Protein AF-A0A931NF33-F1 (afdb_monomer_lite)

InterPro domains:
  IPR025282 Domain of unknown function DUF4214 [PF13946] (13-53)

Secondary structure (DSSP, 8-state):
--HHHHHHHHHHHHH-TT--HHHHHHHHHHHHTSS---HHHHHHHHHHHHTTSS-HHHHHHHHHTSHHHHHHTTHHHHHHH-PPP---

Sequence (88 aa):
MALPDLMSLALDTRLGPGYSRSAEVDLLFRNLVGRAPDSQELAYWVGTLERGEFTAISLAQMATDLELNALNINLIGLAQDGLPYLPV

Foldseek 3Di:
DDLLVVLVVVCCVVQNPPHAQLVLQQVLCCVQVVHGDDPVSSCVSSVCCVVPVDPSSRVVVVSVPDCSVCVVVVVVCCVVPNDDDDDD

Structure (mmCIF, N/CA/C/O backbone):
data_AF-A0A931NF33-F1
#
_entry.id   AF-A0A931NF33-F1
#
loop_
_atom_site.group_PDB
_atom_site.id
_atom_site.type_symbol
_atom_site.label_atom_id
_atom_site.label_alt_id
_atom_site.label_comp_id
_atom_site.label_a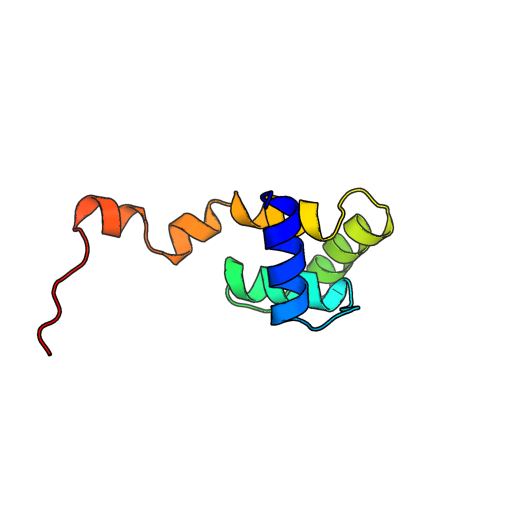sym_id
_atom_site.label_entity_id
_atom_site.label_seq_id
_atom_site.pdbx_PDB_ins_code
_atom_site.Cartn_x
_atom_site.Cartn_y
_atom_site.Cartn_z
_atom_site.occupancy
_atom_site.B_iso_or_equiv
_atom_site.auth_seq_id
_atom_site.auth_comp_id
_atom_site.auth_asym_id
_atom_site.auth_atom_id
_atom_site.pdbx_PDB_model_num
ATOM 1 N N . MET A 1 1 ? 16.195 -8.397 13.498 1.00 72.19 1 MET A N 1
ATOM 2 C CA . MET A 1 1 ? 15.465 -8.221 12.229 1.00 72.19 1 MET A CA 1
ATOM 3 C C . MET A 1 1 ? 15.062 -6.762 12.147 1.00 72.19 1 MET A C 1
ATOM 5 O O . MET A 1 1 ? 14.524 -6.267 13.132 1.00 72.19 1 MET A O 1
ATOM 9 N N . ALA A 1 2 ? 15.418 -6.062 11.072 1.00 91.69 2 ALA A N 1
ATOM 10 C CA . ALA A 1 2 ? 15.090 -4.647 10.906 1.00 91.69 2 ALA A CA 1
ATOM 11 C C . ALA A 1 2 ? 13.710 -4.475 10.242 1.00 91.69 2 ALA A C 1
ATOM 13 O O . ALA A 1 2 ? 13.185 -5.412 9.642 1.00 91.69 2 ALA A O 1
ATOM 14 N N . LEU A 1 3 ? 13.122 -3.275 10.333 1.00 89.00 3 LEU A N 1
ATOM 15 C CA . LEU A 1 3 ? 11.823 -2.969 9.715 1.00 89.00 3 LEU A CA 1
ATOM 16 C C . LEU A 1 3 ? 11.781 -3.261 8.196 1.00 89.00 3 LEU A C 1
ATOM 18 O O . LEU A 1 3 ? 10.801 -3.859 7.755 1.00 89.00 3 LEU A O 1
ATOM 22 N N . PRO A 1 4 ? 12.811 -2.921 7.390 1.00 93.62 4 PRO A N 1
ATOM 23 C CA . PRO A 1 4 ? 12.837 -3.284 5.971 1.00 93.62 4 PRO A CA 1
ATOM 24 C C . PRO A 1 4 ? 12.765 -4.798 5.720 1.00 93.62 4 PRO A C 1
ATOM 26 O O . PRO A 1 4 ? 12.058 -5.226 4.811 1.00 93.62 4 PRO A O 1
ATOM 29 N N . ASP A 1 5 ? 13.433 -5.610 6.549 1.00 95.44 5 ASP A N 1
ATOM 30 C CA . ASP A 1 5 ? 13.431 -7.074 6.413 1.00 95.44 5 ASP A CA 1
ATOM 31 C C . ASP A 1 5 ? 12.033 -7.649 6.674 1.00 95.44 5 ASP A C 1
ATOM 33 O O . ASP A 1 5 ? 11.569 -8.533 5.956 1.00 95.44 5 ASP A O 1
ATOM 37 N N . LEU A 1 6 ? 11.344 -7.121 7.693 1.00 94.75 6 LEU A N 1
ATOM 38 C CA . LEU A 1 6 ? 9.965 -7.497 8.010 1.00 94.75 6 LEU A CA 1
ATOM 39 C C . LEU A 1 6 ? 9.004 -7.115 6.886 1.00 94.75 6 LEU A C 1
ATOM 41 O O . LEU A 1 6 ? 8.119 -7.899 6.553 1.00 94.75 6 LEU A O 1
ATOM 45 N N . MET A 1 7 ? 9.185 -5.934 6.293 1.00 95.31 7 MET A N 1
ATOM 46 C CA . MET A 1 7 ? 8.354 -5.483 5.179 1.00 95.31 7 MET A CA 1
ATOM 47 C C . MET A 1 7 ? 8.560 -6.367 3.945 1.00 95.31 7 MET A C 1
ATOM 49 O O . MET A 1 7 ? 7.587 -6.796 3.331 1.00 95.31 7 MET A O 1
ATOM 53 N N . SER A 1 8 ? 9.815 -6.706 3.629 1.00 95.81 8 SER A N 1
ATOM 54 C CA . SER A 1 8 ? 10.135 -7.636 2.542 1.00 95.81 8 SER A CA 1
ATOM 55 C C . SER A 1 8 ? 9.475 -8.991 2.771 1.00 95.81 8 SER A C 1
ATOM 57 O O . SER A 1 8 ? 8.790 -9.499 1.888 1.00 95.81 8 SER A O 1
ATOM 59 N N . LEU A 1 9 ? 9.613 -9.542 3.981 1.00 96.75 9 LEU A N 1
ATOM 60 C CA . LEU A 1 9 ? 8.993 -10.812 4.347 1.00 96.75 9 LEU A CA 1
ATOM 61 C C . LEU A 1 9 ? 7.464 -10.759 4.230 1.00 96.75 9 LEU A C 1
ATOM 63 O O . LEU A 1 9 ? 6.855 -11.710 3.742 1.00 96.75 9 LEU A O 1
ATOM 67 N N . ALA A 1 10 ? 6.835 -9.669 4.670 1.00 96.19 10 ALA A N 1
ATOM 68 C CA . ALA A 1 10 ? 5.389 -9.499 4.596 1.00 96.19 10 ALA A CA 1
ATOM 69 C C . ALA A 1 10 ? 4.890 -9.455 3.144 1.00 96.19 10 ALA A C 1
ATOM 71 O O . ALA A 1 10 ? 3.913 -10.134 2.820 1.00 96.19 10 ALA A O 1
ATOM 72 N N . LEU A 1 11 ? 5.570 -8.708 2.269 1.00 97.75 11 LEU A N 1
ATOM 73 C CA . LEU A 1 11 ? 5.222 -8.616 0.849 1.00 97.75 11 LEU A CA 1
ATOM 74 C C . LEU A 1 11 ? 5.393 -9.966 0.146 1.00 97.75 11 LEU A C 1
ATOM 76 O O . LEU A 1 11 ? 4.444 -10.437 -0.480 1.00 97.75 11 LEU A O 1
ATOM 80 N N . ASP A 1 12 ? 6.528 -10.642 0.336 1.00 97.88 12 ASP A N 1
ATOM 81 C CA . ASP A 1 12 ? 6.767 -11.973 -0.236 1.00 97.88 12 ASP A CA 1
ATOM 82 C C . ASP A 1 12 ? 5.754 -13.008 0.271 1.00 97.88 12 ASP A C 1
ATOM 84 O O . ASP A 1 12 ? 5.257 -13.830 -0.497 1.00 97.88 12 ASP A O 1
ATOM 88 N N . THR A 1 13 ? 5.394 -12.956 1.556 1.00 98.19 13 THR A N 1
ATOM 89 C CA . THR A 1 13 ? 4.390 -13.861 2.138 1.00 98.19 13 THR A CA 1
ATOM 90 C C . THR A 1 13 ? 3.002 -13.598 1.558 1.00 98.19 13 THR A C 1
ATOM 92 O O . THR A 1 13 ? 2.240 -14.531 1.304 1.00 98.19 13 THR A O 1
ATOM 95 N N . ARG A 1 14 ? 2.643 -12.324 1.360 1.00 97.94 14 ARG A N 1
ATOM 96 C CA . ARG A 1 14 ? 1.292 -11.934 0.950 1.00 97.94 14 ARG A CA 1
ATOM 97 C C . ARG A 1 14 ? 1.061 -12.039 -0.555 1.00 97.94 14 ARG A C 1
ATOM 99 O O . ARG A 1 14 ? -0.073 -12.320 -0.956 1.00 97.94 14 ARG A O 1
ATOM 106 N N . LEU A 1 15 ? 2.082 -11.759 -1.360 1.00 98.19 15 LEU A N 1
ATOM 107 C CA . LEU A 1 15 ? 2.005 -11.679 -2.822 1.00 98.19 15 LEU A CA 1
ATOM 108 C C . LEU A 1 15 ? 2.741 -12.821 -3.532 1.00 98.19 15 LEU A C 1
ATOM 110 O O . LEU A 1 15 ? 2.505 -13.043 -4.719 1.00 98.19 15 LEU A O 1
ATOM 114 N N . GLY A 1 16 ? 3.578 -13.567 -2.812 1.00 98.06 16 GLY A N 1
ATOM 115 C CA . GLY A 1 16 ? 4.490 -14.557 -3.374 1.00 98.06 16 GLY A CA 1
ATOM 116 C C . GLY A 1 16 ? 5.815 -13.930 -3.831 1.00 98.06 16 GLY A C 1
ATOM 117 O O . GLY A 1 16 ? 5.862 -12.741 -4.154 1.00 98.06 16 GLY A O 1
ATOM 118 N N . PRO A 1 17 ? 6.904 -14.718 -3.888 1.00 94.81 17 PRO A N 1
ATOM 119 C CA . PRO A 1 17 ? 8.206 -14.223 -4.323 1.00 94.81 17 PRO A CA 1
ATOM 120 C C . PRO A 1 17 ? 8.160 -13.770 -5.788 1.00 94.81 17 PRO A C 1
ATOM 122 O O . PRO A 1 17 ? 7.610 -14.462 -6.646 1.00 94.81 17 PRO A O 1
ATOM 125 N N . GLY A 1 18 ? 8.778 -12.624 -6.086 1.00 94.88 18 GLY A N 1
ATOM 126 C CA . GLY A 1 18 ? 8.829 -12.075 -7.448 1.00 94.88 18 GLY A CA 1
ATOM 127 C C . GLY A 1 18 ? 7.518 -11.440 -7.925 1.00 94.88 18 GLY A C 1
ATOM 128 O O . GLY A 1 18 ? 7.277 -11.375 -9.132 1.00 94.88 18 GLY A O 1
ATOM 129 N N . TYR A 1 19 ? 6.670 -10.988 -6.996 1.00 98.19 19 TYR A N 1
ATOM 130 C CA . TYR A 1 19 ? 5.441 -10.259 -7.302 1.00 98.19 19 TYR A CA 1
ATOM 131 C C . TYR A 1 19 ? 5.681 -9.054 -8.228 1.00 98.19 19 TYR A C 1
ATOM 133 O O . TYR A 1 19 ? 6.751 -8.441 -8.251 1.00 98.19 19 TYR A O 1
ATOM 141 N N . SER A 1 20 ? 4.660 -8.689 -9.008 1.00 98.50 20 SER A N 1
ATOM 142 C CA . SER A 1 20 ? 4.736 -7.518 -9.881 1.00 98.50 20 SER A CA 1
ATOM 143 C C . SER A 1 20 ? 4.527 -6.220 -9.100 1.00 98.50 20 SER A C 1
ATOM 145 O O . SER A 1 20 ? 3.774 -6.169 -8.129 1.00 98.50 20 SER A O 1
ATOM 147 N N . ARG A 1 21 ? 5.097 -5.120 -9.603 1.00 98.44 21 ARG A N 1
ATOM 148 C CA . ARG A 1 21 ? 4.840 -3.760 -9.089 1.00 98.44 21 ARG A CA 1
ATOM 149 C C . ARG A 1 21 ? 3.343 -3.440 -9.039 1.00 98.44 21 ARG A C 1
ATOM 151 O O . ARG A 1 21 ? 2.864 -2.835 -8.091 1.00 98.44 21 ARG A O 1
ATOM 158 N N . SER A 1 22 ? 2.592 -3.890 -10.046 1.00 98.56 22 SER A N 1
ATOM 159 C CA . SER A 1 22 ? 1.139 -3.730 -10.074 1.00 98.56 22 SER A CA 1
ATOM 160 C C . SER A 1 22 ? 0.438 -4.484 -8.944 1.00 98.56 22 SER A C 1
ATOM 162 O O . SER A 1 22 ? -0.487 -3.933 -8.364 1.00 98.56 22 SER A O 1
ATOM 164 N N . ALA A 1 23 ? 0.883 -5.697 -8.595 1.00 98.75 23 ALA A N 1
ATOM 165 C CA . ALA A 1 23 ? 0.306 -6.479 -7.502 1.00 98.75 23 ALA A CA 1
ATOM 166 C C . ALA A 1 23 ? 0.548 -5.825 -6.134 1.00 98.75 23 ALA A C 1
ATOM 168 O O . ALA A 1 23 ? -0.325 -5.853 -5.270 1.00 98.75 23 ALA A O 1
ATOM 169 N N . GLU A 1 24 ? 1.707 -5.196 -5.949 1.00 98.62 24 GLU A N 1
ATOM 170 C CA . GLU A 1 24 ? 1.997 -4.414 -4.749 1.00 98.62 24 GLU A CA 1
ATOM 171 C C . GLU A 1 24 ? 1.087 -3.189 -4.625 1.00 98.62 24 GLU A C 1
ATOM 173 O O . GLU A 1 24 ? 0.429 -3.018 -3.600 1.00 98.62 24 GLU A O 1
ATOM 178 N N . VAL A 1 25 ? 0.986 -2.367 -5.676 1.00 98.69 25 VAL A N 1
ATOM 179 C CA . VAL A 1 25 ? 0.102 -1.189 -5.673 1.00 98.69 25 VAL A CA 1
ATOM 180 C C . VAL A 1 25 ? -1.354 -1.603 -5.430 1.00 98.69 25 VAL A C 1
ATOM 182 O O . VAL A 1 25 ? -2.051 -0.995 -4.621 1.00 98.69 25 VAL A O 1
ATOM 185 N N . ASP A 1 26 ? -1.799 -2.675 -6.084 1.00 98.75 26 ASP A N 1
ATOM 186 C CA . ASP A 1 26 ? -3.134 -3.258 -5.947 1.00 98.75 26 ASP A CA 1
ATOM 187 C C . ASP A 1 26 ? -3.445 -3.714 -4.505 1.00 98.75 26 ASP A C 1
ATOM 189 O O . ASP A 1 26 ? -4.546 -3.462 -3.995 1.00 98.75 26 ASP A O 1
ATOM 193 N N . LEU A 1 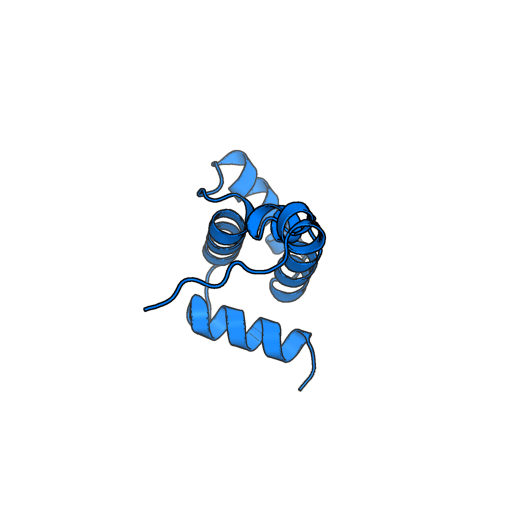27 ? -2.462 -4.325 -3.829 1.00 98.56 27 LEU A N 1
ATOM 194 C CA . LEU A 1 27 ? -2.541 -4.720 -2.421 1.00 98.56 27 LEU A CA 1
ATOM 195 C C . LEU A 1 27 ? -2.640 -3.505 -1.498 1.00 98.56 27 LEU A C 1
ATOM 197 O O . LEU A 1 27 ? -3.525 -3.463 -0.641 1.00 98.56 27 LEU A O 1
ATOM 201 N N . LEU A 1 28 ? -1.752 -2.523 -1.664 1.00 98.38 28 LEU A N 1
ATOM 202 C CA . LEU A 1 28 ? -1.725 -1.331 -0.816 1.00 98.38 28 LEU A CA 1
ATOM 203 C C . LEU A 1 28 ? -3.035 -0.542 -0.935 1.00 98.38 28 LEU A C 1
ATOM 205 O O . LEU A 1 28 ? -3.610 -0.157 0.079 1.00 98.38 28 LEU A O 1
ATOM 209 N N . PHE A 1 29 ? -3.574 -0.386 -2.146 1.00 98.56 29 PHE A N 1
ATOM 210 C CA . PHE A 1 29 ? -4.862 0.277 -2.365 1.00 98.56 29 PHE A CA 1
ATOM 211 C C . PHE A 1 29 ? -6.031 -0.450 -1.699 1.00 98.56 29 PHE A C 1
ATOM 213 O O . PHE A 1 29 ? -6.849 0.188 -1.037 1.00 98.56 29 PHE A O 1
ATOM 220 N N . ARG A 1 30 ? -6.100 -1.782 -1.802 1.00 98.12 30 ARG A N 1
ATOM 221 C CA . ARG A 1 30 ? -7.151 -2.552 -1.113 1.00 98.12 30 ARG A CA 1
ATOM 222 C C . ARG A 1 30 ? -7.072 -2.405 0.397 1.00 98.12 30 ARG A C 1
ATOM 224 O O . ARG A 1 30 ? -8.112 -2.280 1.032 1.00 98.12 30 ARG A O 1
ATOM 231 N N . ASN A 1 31 ? -5.866 -2.402 0.954 1.00 96.62 31 ASN A N 1
ATOM 232 C CA . ASN A 1 31 ? -5.673 -2.315 2.398 1.00 96.62 31 ASN A CA 1
ATOM 233 C C . ASN A 1 31 ? -5.949 -0.907 2.944 1.00 96.62 31 ASN A C 1
ATOM 235 O O . ASN A 1 31 ? -6.488 -0.774 4.038 1.00 96.62 31 ASN A O 1
ATOM 239 N N . LEU A 1 32 ? -5.579 0.136 2.197 1.00 97.19 32 LEU A N 1
ATOM 240 C CA . LEU A 1 32 ? -5.659 1.521 2.664 1.00 97.19 32 LEU A CA 1
ATOM 241 C C . LEU A 1 32 ? -6.941 2.232 2.237 1.00 97.19 32 LEU A C 1
ATOM 243 O O . LEU A 1 32 ? -7.544 2.944 3.033 1.00 97.19 32 LEU A O 1
ATOM 247 N N . VAL A 1 33 ? -7.342 2.065 0.979 1.00 97.25 33 VAL A N 1
ATOM 248 C CA . VAL A 1 33 ? -8.466 2.782 0.356 1.00 97.25 33 VAL A CA 1
ATOM 249 C C . VAL A 1 33 ? -9.731 1.915 0.325 1.00 97.25 33 VAL A C 1
ATOM 251 O O . VAL A 1 33 ? -10.831 2.426 0.138 1.00 97.25 33 VAL A O 1
ATOM 254 N N . GLY A 1 34 ? -9.602 0.596 0.493 1.00 97.25 34 GLY A N 1
ATOM 255 C CA . GLY A 1 34 ? -10.734 -0.336 0.463 1.00 97.25 34 GLY A CA 1
ATOM 256 C C . GLY A 1 34 ? -11.226 -0.691 -0.945 1.00 97.25 34 GLY A C 1
ATOM 257 O O . GLY A 1 34 ? -12.260 -1.342 -1.089 1.00 97.25 34 GLY A O 1
ATOM 258 N N . ARG A 1 35 ? -10.498 -0.296 -1.998 1.00 98.06 35 ARG A N 1
ATOM 259 C CA . ARG A 1 35 ? -10.792 -0.648 -3.398 1.00 98.06 35 ARG A CA 1
ATOM 260 C C . ARG A 1 35 ? -9.517 -0.890 -4.197 1.00 98.06 35 ARG A C 1
ATOM 262 O O . ARG A 1 35 ? -8.433 -0.527 -3.760 1.00 98.06 35 ARG A O 1
ATOM 269 N N . ALA A 1 36 ? -9.656 -1.463 -5.388 1.00 98.38 36 ALA A N 1
ATOM 270 C CA . ALA A 1 36 ? -8.578 -1.472 -6.374 1.00 98.38 36 ALA A CA 1
ATOM 271 C C . ALA A 1 36 ? -8.287 -0.043 -6.885 1.00 98.38 36 ALA A C 1
ATOM 273 O O . ALA A 1 36 ? -9.224 0.765 -6.937 1.00 98.38 36 ALA A O 1
ATOM 274 N N . PRO A 1 37 ? -7.037 0.273 -7.276 1.00 98.56 37 PRO A N 1
ATOM 275 C CA . PRO A 1 37 ? -6.725 1.530 -7.953 1.00 98.56 37 PRO A CA 1
ATOM 276 C C . PRO A 1 37 ? -7.424 1.587 -9.317 1.00 98.56 37 PRO A C 1
ATOM 278 O O . PRO A 1 37 ? -7.637 0.552 -9.955 1.00 98.56 37 PRO A O 1
ATOM 281 N N . ASP A 1 38 ? -7.765 2.785 -9.783 1.00 98.69 38 ASP A N 1
ATOM 282 C CA . ASP A 1 38 ? -8.149 2.973 -11.181 1.00 98.69 38 ASP A CA 1
ATOM 283 C C . ASP A 1 38 ? -6.917 2.923 -12.108 1.00 98.69 38 ASP A C 1
ATOM 285 O O . ASP A 1 38 ? -5.770 2.790 -11.667 1.00 98.69 38 ASP A O 1
ATOM 289 N N . SER A 1 39 ? -7.137 3.002 -13.423 1.00 98.31 39 SER A N 1
ATOM 290 C CA . SER A 1 39 ? -6.049 2.897 -14.401 1.00 98.31 39 SER A CA 1
ATOM 291 C C . SER A 1 39 ? -5.016 4.021 -14.293 1.00 98.31 39 SER A C 1
ATOM 293 O O . SER A 1 39 ? -3.841 3.784 -14.568 1.00 98.31 39 SER A O 1
ATOM 295 N N . GLN A 1 40 ? -5.434 5.235 -13.928 1.00 98.56 40 GLN A N 1
ATOM 296 C CA . GLN A 1 40 ? -4.540 6.386 -13.827 1.00 98.56 40 GLN A CA 1
ATOM 297 C C . GLN A 1 40 ? -3.717 6.319 -12.538 1.00 98.56 40 GLN A C 1
ATOM 299 O O . GLN A 1 40 ? -2.506 6.537 -12.573 1.00 98.56 40 GLN A O 1
ATOM 304 N N . GLU A 1 41 ? -4.350 5.962 -11.423 1.00 98.62 41 GLU A N 1
ATOM 305 C CA . GLU A 1 41 ? -3.693 5.742 -10.135 1.00 98.62 41 GLU A CA 1
ATOM 306 C C . GLU A 1 41 ? -2.670 4.608 -10.222 1.00 98.62 41 GLU A C 1
ATOM 308 O O . GLU A 1 41 ? -1.522 4.771 -9.805 1.00 98.62 41 GLU A O 1
ATOM 313 N N . LEU A 1 42 ? -3.053 3.472 -10.815 1.00 98.75 42 LEU A N 1
ATOM 314 C CA . LEU A 1 42 ? -2.154 2.335 -10.980 1.00 98.75 42 LEU A CA 1
ATOM 315 C C . LEU A 1 42 ? -0.945 2.712 -11.841 1.00 98.75 42 LEU A C 1
ATOM 317 O O . LEU A 1 42 ? 0.189 2.433 -11.456 1.00 98.75 42 LEU A O 1
ATOM 321 N N . ALA A 1 43 ? -1.178 3.372 -12.980 1.00 98.75 43 ALA A N 1
ATOM 322 C CA . ALA A 1 43 ? -0.106 3.815 -13.866 1.00 98.75 43 ALA A CA 1
ATOM 323 C C . ALA A 1 43 ? 0.847 4.798 -13.171 1.00 98.75 43 ALA A C 1
ATOM 325 O O . ALA A 1 43 ? 2.061 4.701 -13.343 1.00 98.75 43 ALA A O 1
ATOM 326 N N . TYR A 1 44 ? 0.315 5.714 -12.357 1.00 98.75 44 TYR A N 1
ATOM 327 C CA . TYR A 1 44 ? 1.127 6.656 -11.596 1.00 98.75 44 TYR A CA 1
ATOM 328 C C . TYR A 1 44 ? 2.073 5.933 -10.629 1.00 98.75 44 TYR A C 1
ATOM 330 O O . TYR A 1 44 ? 3.289 6.101 -10.732 1.00 98.75 44 TYR A O 1
ATOM 338 N N . TRP A 1 45 ? 1.538 5.092 -9.737 1.00 98.69 45 TRP A N 1
ATOM 339 C CA . TRP A 1 45 ? 2.331 4.425 -8.697 1.00 98.69 45 TRP A CA 1
ATOM 340 C C . TRP A 1 45 ? 3.265 3.344 -9.245 1.00 98.69 45 TRP A C 1
ATOM 342 O O . TRP A 1 45 ? 4.390 3.200 -8.773 1.00 98.69 45 TRP A O 1
ATOM 352 N N . VAL A 1 46 ? 2.857 2.611 -10.284 1.00 98.75 46 VAL A N 1
ATOM 353 C CA . VAL A 1 46 ? 3.782 1.709 -10.989 1.00 98.75 46 VAL A CA 1
ATOM 354 C C . VAL A 1 46 ? 4.910 2.513 -11.638 1.00 98.75 46 VAL A C 1
ATOM 356 O O . VAL A 1 46 ? 6.071 2.119 -11.542 1.00 98.75 46 VAL A O 1
ATOM 359 N N . GLY A 1 47 ? 4.604 3.675 -12.218 1.00 98.81 47 GLY A N 1
ATOM 360 C CA . GLY A 1 47 ? 5.606 4.553 -12.811 1.00 98.81 47 GLY A CA 1
ATOM 361 C C . GLY A 1 47 ? 6.644 5.068 -11.807 1.00 98.81 47 GLY A C 1
ATOM 362 O O . GLY A 1 47 ? 7.822 5.154 -12.155 1.00 98.81 47 GLY A O 1
ATOM 363 N N . THR A 1 48 ? 6.260 5.389 -10.564 1.00 98.75 48 THR A N 1
ATOM 364 C CA . THR A 1 48 ? 7.233 5.812 -9.532 1.00 98.75 48 THR A CA 1
ATOM 365 C C . THR A 1 48 ? 8.186 4.671 -9.156 1.00 98.75 48 THR A C 1
ATOM 367 O O . THR A 1 48 ? 9.390 4.886 -8.996 1.00 98.75 48 THR A O 1
ATOM 370 N N . LEU A 1 49 ? 7.672 3.440 -9.104 1.00 98.50 49 LEU A N 1
ATOM 371 C CA . LEU A 1 49 ? 8.452 2.225 -8.877 1.00 98.50 49 LEU A CA 1
ATOM 372 C C . LEU A 1 49 ? 9.403 1.918 -10.052 1.00 98.50 49 LEU A C 1
ATOM 374 O O . LEU A 1 49 ? 10.545 1.509 -9.836 1.00 98.50 49 LEU A O 1
ATOM 378 N N . GLU A 1 50 ? 8.958 2.105 -11.296 1.00 98.38 50 GLU A N 1
ATOM 379 C CA . GLU A 1 50 ? 9.770 1.894 -12.505 1.00 98.38 50 GLU A CA 1
ATOM 380 C C . GLU A 1 50 ? 10.912 2.903 -12.636 1.00 98.38 50 GLU A C 1
ATOM 382 O O . GLU A 1 50 ? 12.024 2.525 -13.002 1.00 98.38 50 GLU A O 1
ATOM 387 N N . ARG A 1 51 ? 10.659 4.172 -12.292 1.00 98.38 51 ARG A N 1
ATOM 388 C CA . ARG A 1 51 ? 11.680 5.231 -12.291 1.00 98.38 51 ARG A CA 1
ATOM 389 C C . ARG A 1 51 ? 12.630 5.160 -11.093 1.00 98.38 51 ARG A C 1
ATOM 391 O O . ARG A 1 51 ? 13.614 5.893 -11.064 1.00 98.38 51 ARG A O 1
ATOM 398 N N . GLY A 1 52 ? 12.357 4.287 -10.122 1.00 98.00 52 GLY A N 1
ATOM 399 C CA . GLY A 1 52 ? 13.170 4.131 -8.915 1.00 98.00 52 GLY A CA 1
ATOM 400 C C . GLY A 1 52 ? 13.007 5.265 -7.899 1.00 98.00 52 GLY A C 1
ATOM 401 O O . GLY A 1 52 ? 13.826 5.381 -6.994 1.00 98.00 52 GLY A O 1
ATOM 402 N N . GLU A 1 53 ? 11.960 6.086 -8.027 1.00 98.50 53 GLU A N 1
ATOM 403 C CA . GLU A 1 53 ? 11.588 7.092 -7.019 1.00 98.50 53 GLU A CA 1
ATOM 404 C C . GLU A 1 53 ? 11.167 6.413 -5.711 1.00 98.50 53 GLU A C 1
ATOM 406 O O . GLU A 1 53 ? 11.469 6.896 -4.622 1.00 98.50 53 GLU A O 1
ATOM 411 N N . PHE A 1 54 ? 10.524 5.249 -5.835 1.00 98.44 54 PHE A N 1
ATOM 412 C CA . PHE A 1 54 ? 10.305 4.321 -4.739 1.00 98.44 54 PHE A CA 1
ATOM 413 C C . PHE A 1 54 ? 10.869 2.941 -5.076 1.00 98.44 54 PHE A C 1
ATOM 415 O O . PHE A 1 54 ? 10.852 2.477 -6.218 1.00 98.44 54 PHE A O 1
ATOM 422 N N . THR A 1 55 ? 11.324 2.255 -4.037 1.00 98.19 55 THR A N 1
ATOM 423 C CA . THR A 1 55 ? 11.429 0.797 -4.021 1.00 98.19 55 THR A CA 1
ATOM 424 C C . THR A 1 55 ? 10.101 0.213 -3.547 1.00 98.19 55 THR A C 1
ATOM 426 O O . THR A 1 55 ? 9.296 0.931 -2.956 1.00 98.19 55 THR A O 1
ATOM 429 N N . ALA A 1 56 ? 9.892 -1.088 -3.741 1.00 97.44 56 ALA A N 1
ATOM 430 C CA . ALA A 1 56 ? 8.745 -1.776 -3.149 1.00 97.44 56 ALA A CA 1
ATOM 431 C C . ALA A 1 56 ? 8.667 -1.530 -1.628 1.00 97.44 56 ALA A C 1
ATOM 433 O O . ALA A 1 56 ? 7.709 -0.979 -1.092 1.00 97.44 56 ALA A O 1
ATOM 434 N N . ILE A 1 57 ? 9.780 -1.783 -0.934 1.00 97.56 57 ILE A N 1
ATOM 435 C CA . ILE A 1 57 ? 9.868 -1.603 0.517 1.00 97.56 57 ILE A CA 1
ATOM 436 C C . ILE A 1 57 ? 9.568 -0.164 0.941 1.00 97.56 57 ILE A C 1
ATOM 438 O O . ILE A 1 57 ? 8.794 0.041 1.871 1.00 97.56 57 ILE A O 1
ATOM 442 N N . SER A 1 58 ? 10.142 0.837 0.268 1.00 97.69 58 SER A N 1
ATOM 443 C CA . SER A 1 58 ? 9.921 2.237 0.642 1.00 97.69 58 SER A CA 1
ATOM 444 C C . SER A 1 58 ? 8.514 2.734 0.299 1.00 97.69 58 SER A C 1
ATOM 446 O O . SER A 1 58 ? 7.999 3.595 1.008 1.00 97.69 58 SER A O 1
ATOM 448 N N . LEU A 1 59 ? 7.865 2.192 -0.739 1.00 98.19 59 LEU A N 1
ATOM 449 C CA . LEU A 1 59 ? 6.458 2.479 -1.031 1.00 98.19 59 LEU A CA 1
ATOM 450 C C . LEU A 1 59 ? 5.545 1.877 0.043 1.00 98.19 59 LEU A C 1
ATOM 452 O O . LEU A 1 59 ? 4.667 2.566 0.561 1.00 98.19 59 LEU A O 1
ATOM 456 N N . ALA A 1 60 ? 5.781 0.619 0.416 1.00 97.31 60 ALA A N 1
ATOM 457 C CA . ALA A 1 60 ? 5.045 -0.043 1.485 1.00 97.31 60 ALA A CA 1
ATOM 458 C C . ALA A 1 60 ? 5.251 0.652 2.844 1.00 97.31 60 ALA A C 1
ATOM 460 O O . ALA A 1 60 ? 4.301 0.792 3.606 1.00 97.31 60 ALA A O 1
ATOM 461 N N . GLN A 1 61 ? 6.458 1.154 3.129 1.00 96.19 61 GLN A N 1
ATOM 462 C CA . GLN A 1 61 ? 6.738 1.976 4.314 1.00 96.19 61 GLN A CA 1
ATOM 463 C C . GLN A 1 61 ? 6.003 3.318 4.280 1.00 96.19 61 GLN A C 1
ATOM 465 O O . GLN A 1 61 ? 5.349 3.677 5.248 1.00 96.19 61 GLN A O 1
ATOM 470 N N . MET A 1 62 ? 6.027 4.044 3.160 1.00 96.69 62 MET A N 1
ATOM 471 C CA . MET A 1 62 ? 5.237 5.276 3.033 1.00 96.69 62 MET A CA 1
ATOM 472 C C . MET A 1 62 ? 3.746 5.001 3.292 1.00 96.69 62 MET A C 1
ATOM 474 O O . MET A 1 62 ? 3.081 5.763 3.987 1.00 96.69 62 MET A O 1
ATOM 478 N N . ALA A 1 63 ? 3.230 3.884 2.774 1.00 96.62 63 ALA A N 1
ATOM 479 C CA . ALA A 1 63 ? 1.859 3.444 3.000 1.00 96.62 63 ALA A CA 1
ATOM 480 C C . ALA A 1 63 ? 1.528 3.182 4.482 1.00 96.62 63 ALA A C 1
ATOM 482 O O . ALA A 1 63 ? 0.373 3.369 4.870 1.00 96.62 63 ALA A O 1
ATOM 483 N N . THR A 1 64 ? 2.494 2.788 5.324 1.00 94.12 64 THR A N 1
ATOM 484 C CA . THR A 1 64 ? 2.246 2.593 6.765 1.00 94.12 64 THR A CA 1
ATOM 485 C C . THR A 1 64 ? 2.055 3.902 7.520 1.00 94.12 64 THR A C 1
ATOM 487 O O . THR A 1 64 ? 1.327 3.926 8.511 1.00 94.12 64 THR A O 1
ATOM 490 N N . ASP A 1 65 ? 2.633 4.994 7.023 1.00 94.69 65 ASP A N 1
ATOM 491 C CA . ASP A 1 65 ? 2.605 6.303 7.684 1.00 94.69 65 ASP A CA 1
ATOM 492 C C . ASP A 1 65 ? 1.375 7.147 7.303 1.00 94.69 65 ASP A C 1
ATOM 494 O O . ASP A 1 65 ? 1.180 8.249 7.817 1.00 94.69 65 ASP A O 1
ATOM 498 N N . LEU A 1 66 ? 0.519 6.644 6.406 1.00 96.69 66 LEU A N 1
ATOM 499 C CA . LEU A 1 66 ? -0.684 7.352 5.978 1.00 96.69 66 LEU A CA 1
ATOM 500 C C . LEU A 1 66 ? -1.759 7.372 7.071 1.00 96.69 66 LEU A C 1
ATOM 502 O O . LEU A 1 66 ? -2.099 6.344 7.658 1.00 96.69 66 LEU A O 1
ATOM 506 N N . GLU A 1 67 ? -2.397 8.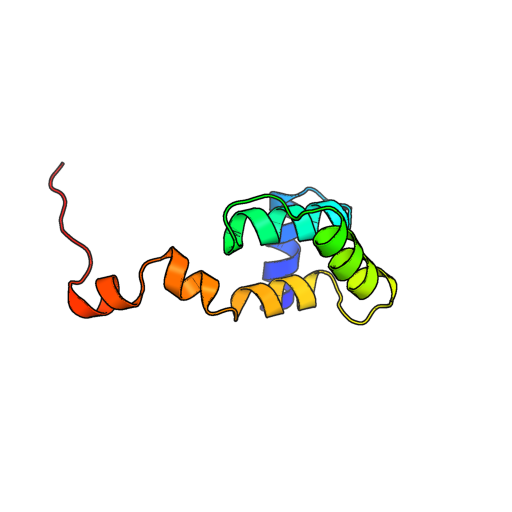535 7.241 1.00 96.81 67 GLU A N 1
ATOM 507 C CA . GLU A 1 67 ? -3.539 8.737 8.148 1.00 96.81 67 GLU A CA 1
ATOM 508 C C . GLU A 1 67 ? -4.713 7.789 7.846 1.00 96.81 67 GLU A C 1
ATOM 510 O O . GLU A 1 67 ? -5.472 7.433 8.747 1.00 96.81 67 GLU A O 1
ATOM 515 N N . LEU A 1 68 ? -4.814 7.293 6.606 1.00 96.94 68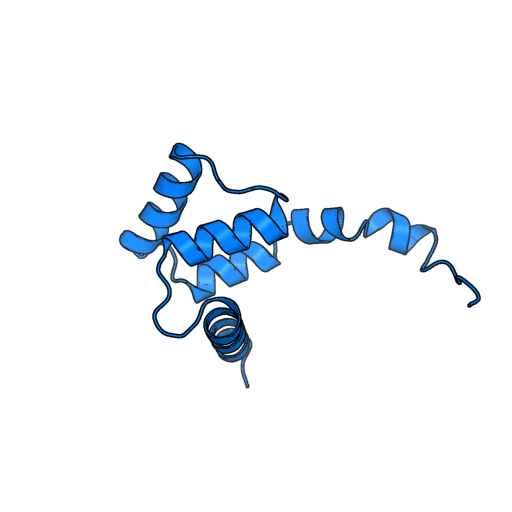 LEU A N 1
ATOM 516 C CA . LEU A 1 68 ? -5.772 6.255 6.215 1.00 96.94 68 LEU A CA 1
ATOM 517 C C . LEU A 1 68 ? -5.731 5.038 7.148 1.00 96.94 68 LEU A C 1
ATOM 519 O O . LEU A 1 68 ? -6.783 4.496 7.466 1.00 96.94 68 LEU A O 1
ATOM 523 N N . ASN A 1 69 ? -4.559 4.640 7.654 1.00 96.44 69 ASN A N 1
ATOM 524 C CA . ASN A 1 69 ? -4.468 3.539 8.616 1.00 96.44 69 ASN A CA 1
ATOM 525 C C . ASN A 1 69 ? -5.191 3.861 9.930 1.00 96.44 69 ASN A C 1
ATOM 527 O O . ASN A 1 69 ? -5.935 3.026 10.442 1.00 96.44 69 ASN A O 1
ATOM 531 N N . ALA A 1 70 ? -5.010 5.076 10.456 1.00 96.75 70 ALA A N 1
ATOM 532 C CA . ALA A 1 70 ? -5.669 5.527 11.680 1.00 96.75 70 ALA A CA 1
ATOM 533 C C . ALA A 1 70 ? -7.188 5.655 11.489 1.00 96.75 70 ALA A C 1
ATOM 535 O O . ALA A 1 70 ? -7.959 5.275 12.372 1.00 96.75 70 ALA A O 1
ATOM 536 N N . LEU A 1 71 ? -7.624 6.137 10.322 1.00 96.62 71 LEU A N 1
ATOM 537 C CA . LEU A 1 71 ? -9.040 6.214 9.965 1.00 96.62 71 LEU A CA 1
ATOM 538 C C . LEU A 1 71 ? -9.668 4.821 9.824 1.00 96.62 71 LEU A C 1
ATOM 540 O O . LEU A 1 71 ? -10.744 4.587 10.370 1.00 96.62 71 LEU A O 1
ATOM 544 N N . ASN A 1 72 ? -8.982 3.880 9.170 1.00 96.38 72 ASN A N 1
ATOM 545 C CA . ASN A 1 72 ? -9.489 2.526 8.928 1.00 96.38 72 ASN A CA 1
ATOM 546 C C . ASN A 1 72 ? -9.707 1.722 10.214 1.00 96.38 72 ASN A C 1
ATOM 548 O O . ASN A 1 72 ? -10.593 0.872 10.258 1.00 96.38 72 ASN A O 1
ATOM 552 N N . ILE A 1 73 ? -8.938 2.000 11.271 1.00 95.06 73 ILE A N 1
ATOM 553 C CA . ILE A 1 73 ? -9.148 1.384 12.589 1.00 95.06 73 ILE A CA 1
ATOM 554 C C . ILE A 1 73 ? -10.061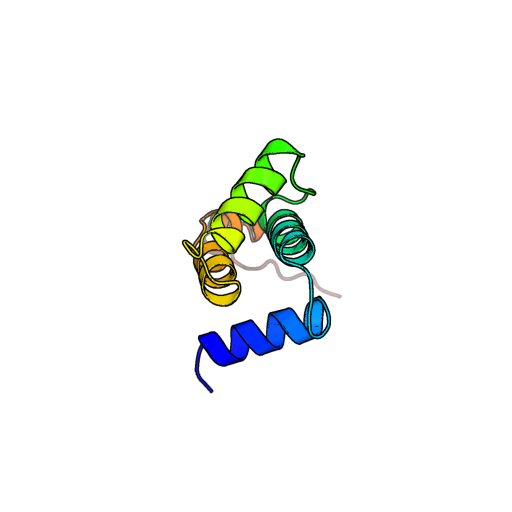 2.211 13.502 1.00 95.06 73 ILE A C 1
ATOM 556 O O . ILE A 1 73 ? -10.249 1.836 14.654 1.00 95.06 73 ILE A O 1
ATOM 560 N N . ASN A 1 74 ? -10.612 3.332 13.022 1.00 95.81 74 ASN A N 1
ATOM 561 C CA . ASN A 1 74 ? -11.362 4.292 13.832 1.00 95.81 74 ASN A CA 1
ATOM 562 C C . ASN A 1 74 ? -10.585 4.724 15.093 1.00 95.81 74 ASN A C 1
ATOM 564 O O . ASN A 1 74 ? -11.092 4.660 16.214 1.00 95.81 74 ASN A O 1
ATOM 568 N N . LEU A 1 75 ? -9.329 5.152 14.920 1.00 96.06 75 LEU A N 1
ATOM 569 C CA . LEU A 1 75 ? -8.432 5.444 16.042 1.00 96.06 75 LEU A CA 1
ATOM 570 C C . LEU A 1 75 ? -9.003 6.502 16.999 1.00 96.06 75 LEU A C 1
ATOM 572 O O . LEU A 1 75 ? -8.821 6.383 18.207 1.00 96.06 75 LEU A O 1
ATOM 576 N N . ILE A 1 76 ? -9.714 7.509 16.480 1.00 94.94 76 ILE A N 1
ATOM 577 C CA . ILE A 1 76 ? -10.347 8.551 17.303 1.00 94.94 76 ILE A CA 1
ATOM 578 C C . ILE A 1 76 ? -11.421 7.940 18.208 1.00 94.94 76 ILE A C 1
ATOM 580 O O . ILE A 1 76 ? -11.380 8.163 19.416 1.00 94.94 76 ILE A O 1
ATOM 584 N N . GLY A 1 77 ? -12.336 7.138 17.654 1.00 95.69 77 GLY A N 1
ATOM 585 C CA . GLY A 1 77 ? -13.367 6.467 18.448 1.00 95.69 77 GLY A CA 1
ATOM 586 C C . GLY A 1 77 ? -12.766 5.487 19.455 1.00 95.69 77 GLY A C 1
ATOM 587 O O . GLY A 1 77 ? -13.138 5.499 20.622 1.00 95.69 77 GLY A O 1
ATOM 588 N N . LEU A 1 78 ? -11.754 4.710 19.054 1.00 96.12 78 LEU A N 1
ATOM 589 C CA . LEU A 1 78 ? -11.039 3.808 19.964 1.00 96.12 78 LEU A CA 1
ATOM 590 C C . LEU A 1 78 ? -10.350 4.547 21.118 1.00 96.12 78 LEU A C 1
ATOM 592 O O . LEU A 1 78 ? -10.335 4.052 22.242 1.00 96.12 78 LEU A O 1
ATOM 596 N N . ALA A 1 79 ? -9.775 5.720 20.856 1.00 96.44 79 ALA A N 1
ATOM 597 C CA . ALA A 1 79 ? -9.137 6.533 21.885 1.00 96.44 79 ALA A CA 1
ATOM 598 C C . ALA A 1 79 ? -10.152 7.174 22.846 1.00 96.44 79 ALA A C 1
ATOM 600 O O . ALA A 1 79 ? -9.815 7.420 24.003 1.00 96.44 79 ALA A O 1
ATOM 601 N N . GLN A 1 80 ? -11.370 7.455 22.374 1.00 96.62 80 GLN A N 1
ATOM 602 C CA . GLN A 1 80 ? -12.439 8.073 23.164 1.00 96.62 80 GLN A CA 1
ATOM 603 C C . GLN A 1 80 ? -13.210 7.051 24.003 1.00 96.62 80 GLN A C 1
ATOM 605 O O . GLN A 1 80 ? -13.396 7.255 25.201 1.00 96.62 80 GLN A O 1
ATOM 610 N N . ASP A 1 81 ? -13.620 5.950 23.381 1.00 94.81 81 ASP A N 1
ATOM 611 C CA . ASP A 1 81 ? -14.583 5.006 23.952 1.00 94.81 81 ASP A CA 1
ATOM 612 C C . ASP A 1 81 ? -13.922 3.705 24.439 1.00 94.81 81 ASP A C 1
ATOM 614 O O . ASP A 1 81 ? -14.527 2.923 25.176 1.00 94.81 81 ASP A O 1
ATOM 618 N N . GLY A 1 82 ? -12.664 3.467 24.054 1.00 92.69 82 GLY A N 1
ATOM 619 C CA . GLY A 1 82 ? -11.975 2.201 24.277 1.00 92.69 82 GLY A CA 1
ATOM 620 C C . GLY A 1 82 ? -12.460 1.087 23.343 1.00 92.69 82 GLY A C 1
ATOM 621 O O . GLY A 1 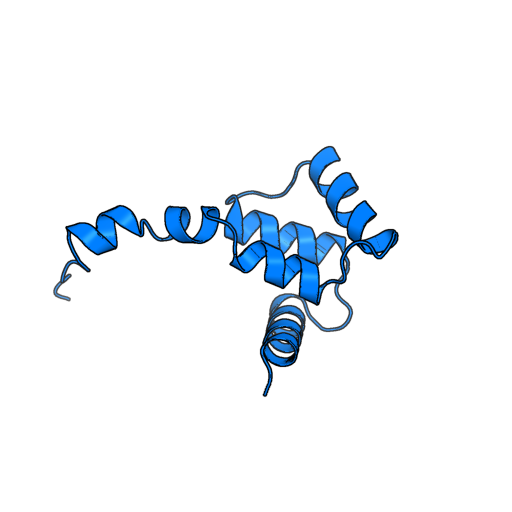82 ? -13.171 1.309 22.364 1.00 92.69 82 GLY A O 1
ATOM 622 N N . LEU A 1 83 ? -12.048 -0.149 23.641 1.00 93.38 83 LEU A N 1
ATOM 623 C CA . LEU A 1 83 ? -12.558 -1.340 22.958 1.00 93.38 83 LEU A CA 1
ATOM 624 C C . LEU A 1 83 ? -13.786 -1.867 23.716 1.00 93.38 83 LEU A C 1
ATOM 626 O O . LEU A 1 83 ? -13.644 -2.233 24.887 1.00 93.38 83 LEU A O 1
ATOM 630 N N . PRO A 1 84 ? -14.977 -1.945 23.091 1.00 87.00 84 PRO A N 1
ATOM 631 C CA . PRO A 1 84 ? -16.159 -2.461 23.765 1.00 87.00 84 PRO A CA 1
ATOM 632 C C . PRO A 1 84 ? -15.975 -3.945 24.098 1.00 87.00 84 PRO A C 1
ATOM 634 O O . PRO A 1 84 ? -15.581 -4.749 23.251 1.00 87.00 84 PRO A O 1
ATOM 637 N N . TYR A 1 85 ? -16.299 -4.325 25.333 1.00 89.19 85 TYR A N 1
ATOM 638 C CA . TYR A 1 85 ? -16.382 -5.732 25.707 1.00 89.19 85 TYR A CA 1
ATOM 639 C C . TYR A 1 85 ? -17.660 -6.342 25.119 1.00 89.19 85 TYR A C 1
ATOM 641 O O . TYR A 1 85 ? -18.767 -5.944 25.484 1.00 89.19 85 TYR A O 1
ATOM 649 N N . LEU A 1 86 ? -17.500 -7.310 24.215 1.00 88.06 86 LEU A N 1
ATOM 650 C CA . LEU A 1 86 ? -18.587 -8.124 23.675 1.00 88.06 86 LEU A CA 1
ATOM 651 C C . LEU A 1 86 ? -18.550 -9.498 24.366 1.00 88.06 86 LEU A C 1
ATOM 653 O O . LEU A 1 86 ? -17.695 -10.313 24.012 1.00 88.06 86 LEU A O 1
ATOM 657 N N . PRO A 1 87 ? -19.407 -9.761 25.372 1.00 87.75 87 PRO A N 1
ATOM 658 C CA . PRO A 1 87 ? -19.485 -11.085 25.977 1.00 87.75 87 PRO A CA 1
ATOM 659 C C . PRO A 1 87 ? -19.918 -12.120 24.932 1.00 87.75 87 PRO A C 1
ATOM 661 O O . PRO A 1 87 ? -20.851 -11.877 24.163 1.00 87.75 87 PRO A O 1
ATOM 664 N N . VAL A 1 88 ? -19.207 -13.250 24.918 1.00 77.38 88 VAL A N 1
ATOM 665 C CA . VAL A 1 88 ? -19.509 -14.448 24.117 1.00 77.38 88 VAL A CA 1
ATOM 666 C C . VAL A 1 88 ? -20.412 -15.413 24.870 1.00 77.38 88 VAL A C 1
ATOM 668 O O . VAL A 1 88 ? -20.305 -15.466 26.117 1.00 77.38 88 VAL A O 1
#

Radius of gyration: 15.65 Å; chains: 1; bounding box: 35×23×40 Å

Organism: NCBI:txid2795029

pLDDT: mean 96.11, std 4.18, range [72.19, 98.81]